Protein AF-X0RHL8-F1 (afdb_monomer_lite)

pLDDT: mean 77.89, std 16.49, range [46.44, 96.5]

Organism: NCBI:txid412755

Sequence (88 aa):
MATASVVVIFSVLAFLFTTFQTDAEAAQYQQQNTQEISRFRVQNLEAQIEELRYKIKFTKPPPDEAEWMREQIERLEKKIECIRAGEC

Radius of gyration: 26.36 Å; chains: 1; bounding box: 57×18×78 Å

Foldseek 3Di:
DCVVVVVVVVVVVVVVVVVVVVVVVVVVVVVVVLVVVLVVLLVVLVVLLVVLVCCCVPVVDDPVVNVVSVVSSVVSVVVNVCSVVVVD

Secondary structure (DSSP, 8-state):
--HHHHHHHHHHHHHHHHHHHHHHHHHHHHHHHHHHHHHHHHHHHHHHHHHHHHIIIII---HHHHHHHHHHHHHHHHHHHHHHHT--

Structure (mmCIF, N/CA/C/O backbone):
data_AF-X0RHL8-F1
#
_entry.id   AF-X0RHL8-F1
#
loop_
_atom_site.group_PDB
_atom_site.id
_atom_site.type_symbol
_atom_site.label_atom_id
_atom_site.label_alt_id
_atom_site.label_comp_id
_atom_site.label_asym_id
_atom_site.label_entity_id
_atom_site.label_seq_id
_atom_site.pdbx_PDB_ins_code
_atom_site.Cartn_x
_atom_site.Cartn_y
_atom_site.Cartn_z
_atom_site.occupancy
_atom_site.B_iso_or_equiv
_atom_site.auth_seq_id
_atom_site.auth_comp_id
_atom_site.auth_asym_id
_atom_site.auth_atom_id
_atom_site.pdbx_PDB_model_num
ATOM 1 N N . MET A 1 1 ? -40.406 -8.307 57.196 1.00 46.44 1 MET A N 1
ATOM 2 C CA . MET A 1 1 ? -40.252 -8.926 55.861 1.00 46.44 1 MET A CA 1
ATOM 3 C C . MET A 1 1 ? -40.065 -7.814 54.829 1.00 46.44 1 MET A C 1
ATOM 5 O O . MET A 1 1 ? -41.049 -7.285 54.348 1.00 46.44 1 MET A O 1
ATOM 9 N N . ALA A 1 2 ? -38.827 -7.375 54.577 1.00 50.09 2 ALA A N 1
ATOM 10 C CA . ALA A 1 2 ? -38.503 -6.348 53.563 1.00 50.09 2 ALA A CA 1
ATOM 11 C C . ALA A 1 2 ? -37.087 -6.520 52.965 1.00 50.09 2 ALA A C 1
ATOM 13 O O . ALA A 1 2 ? -36.666 -5.763 52.099 1.00 50.09 2 ALA A O 1
ATOM 14 N N . THR A 1 3 ? -36.340 -7.527 53.425 1.00 53.03 3 THR A N 1
ATOM 15 C CA . THR A 1 3 ? -34.940 -7.766 53.056 1.00 53.03 3 THR A CA 1
ATOM 16 C C . THR A 1 3 ? -34.791 -8.437 51.692 1.00 53.03 3 THR A C 1
ATOM 18 O O . THR A 1 3 ? -33.780 -8.236 51.030 1.00 53.03 3 THR A O 1
ATOM 21 N N . ALA A 1 4 ? -35.805 -9.176 51.231 1.00 53.12 4 ALA A N 1
ATOM 22 C CA . ALA A 1 4 ? -35.771 -9.852 49.934 1.00 53.12 4 ALA A CA 1
ATOM 23 C C . ALA A 1 4 ? -35.731 -8.863 48.752 1.00 53.12 4 ALA A C 1
ATOM 25 O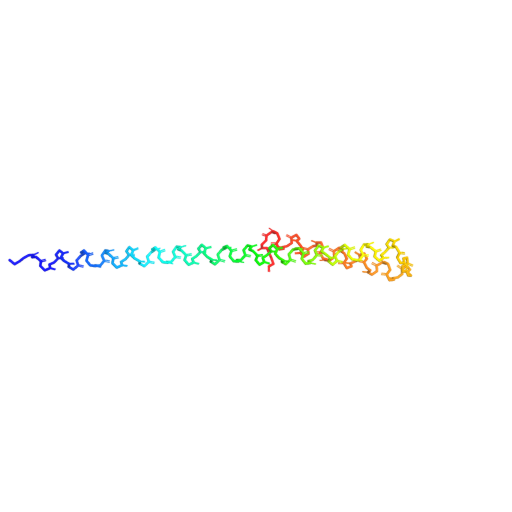 O . ALA A 1 4 ? -35.011 -9.089 47.786 1.00 53.12 4 ALA A O 1
ATOM 26 N N . SER A 1 5 ? -36.444 -7.735 48.848 1.00 56.53 5 SER A N 1
ATOM 27 C CA . SER A 1 5 ? -36.566 -6.771 47.746 1.00 56.53 5 SER A CA 1
ATOM 28 C C . SER A 1 5 ? -35.272 -5.997 47.471 1.00 56.53 5 SER A C 1
ATOM 30 O O . SER A 1 5 ? -34.980 -5.684 46.323 1.00 56.53 5 SER A O 1
ATOM 32 N N . VAL A 1 6 ? -34.468 -5.717 48.502 1.00 58.78 6 VAL A N 1
ATOM 33 C CA . VAL A 1 6 ? -33.200 -4.976 48.360 1.00 58.78 6 VAL A CA 1
ATOM 34 C C . VAL A 1 6 ? -32.122 -5.857 47.729 1.00 58.78 6 VAL A C 1
ATOM 36 O O . VAL A 1 6 ? -31.403 -5.407 46.842 1.00 58.78 6 VAL A O 1
ATOM 39 N N . VAL A 1 7 ? -32.050 -7.133 48.121 1.00 60.72 7 VAL A N 1
ATOM 40 C CA . VAL A 1 7 ? -31.063 -8.084 47.585 1.00 60.72 7 VAL A CA 1
ATOM 41 C C . VAL A 1 7 ? -31.249 -8.287 46.081 1.00 60.72 7 VAL A C 1
ATOM 43 O O . VAL A 1 7 ? -30.267 -8.239 45.349 1.00 60.72 7 VAL A O 1
ATOM 46 N N . VAL A 1 8 ? -32.497 -8.414 45.610 1.00 61.09 8 VAL A N 1
ATOM 47 C CA . VAL A 1 8 ? -32.804 -8.558 44.175 1.00 61.09 8 VAL A CA 1
ATOM 48 C C . VAL A 1 8 ? -32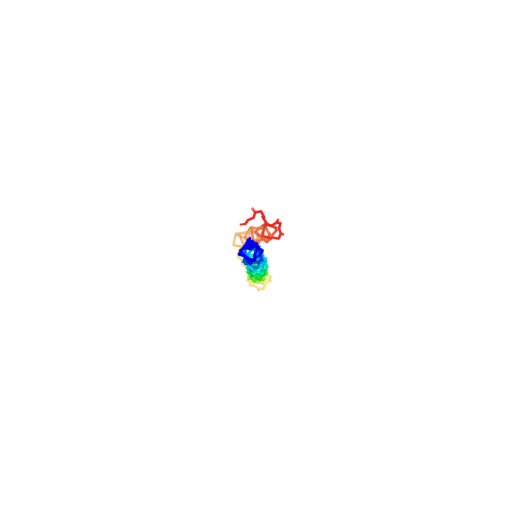.362 -7.321 43.384 1.00 61.09 8 VAL A C 1
ATOM 50 O O . VAL A 1 8 ? -31.719 -7.455 42.343 1.00 61.09 8 VAL A O 1
ATOM 53 N N . ILE A 1 9 ? -32.625 -6.117 43.902 1.00 61.94 9 ILE A N 1
ATOM 54 C CA . ILE A 1 9 ? -32.221 -4.855 43.259 1.00 61.94 9 ILE A CA 1
ATOM 55 C C . ILE A 1 9 ? -30.692 -4.746 43.167 1.00 61.94 9 ILE A C 1
ATOM 57 O O . ILE A 1 9 ? -30.166 -4.428 42.101 1.00 61.94 9 ILE A O 1
ATOM 61 N N . PHE A 1 10 ? -29.968 -5.065 44.246 1.00 61.31 10 PHE A N 1
ATOM 62 C CA . PHE A 1 10 ? -28.501 -5.046 44.241 1.00 61.31 10 PHE A CA 1
ATOM 63 C C . PHE A 1 10 ? -27.904 -6.081 43.280 1.00 61.31 10 PHE A C 1
ATOM 65 O O . PHE A 1 10 ? -26.936 -5.770 42.589 1.00 61.31 10 PHE A O 1
ATOM 72 N N . SER A 1 11 ? -28.491 -7.276 43.174 1.00 62.28 11 SER A N 1
ATOM 73 C CA . SER A 1 11 ? -28.026 -8.291 42.219 1.00 62.28 11 SER A CA 1
ATOM 74 C C . SER A 1 11 ? -28.260 -7.902 40.755 1.00 62.28 11 SER A C 1
ATOM 76 O O . SER A 1 11 ? -27.396 -8.156 39.921 1.00 62.28 11 SER A O 1
ATOM 78 N N . VAL A 1 12 ? -29.376 -7.235 40.435 1.00 61.59 12 VAL A N 1
ATOM 79 C CA . VAL A 1 12 ? -29.655 -6.756 39.068 1.00 61.59 12 VAL A CA 1
ATOM 80 C C . VAL A 1 12 ? -28.723 -5.603 38.689 1.00 61.59 12 VAL A C 1
ATOM 82 O O . VAL A 1 12 ? -28.188 -5.591 37.584 1.00 61.59 12 VAL A O 1
ATOM 85 N N . LEU A 1 13 ? -28.471 -4.666 39.609 1.00 60.94 13 LEU A N 1
ATOM 86 C CA . LEU A 1 13 ? -27.505 -3.585 39.396 1.00 60.94 13 LEU A CA 1
ATOM 87 C C . LEU A 1 13 ? -26.091 -4.133 39.175 1.00 60.94 13 LEU A C 1
ATOM 89 O O . LEU A 1 13 ? -25.433 -3.728 38.222 1.00 60.94 13 LEU A O 1
ATOM 93 N N . ALA A 1 14 ? -25.640 -5.080 40.001 1.00 61.84 14 ALA A N 1
ATOM 94 C CA . ALA A 1 14 ? -24.324 -5.697 39.846 1.00 61.84 14 ALA A CA 1
ATOM 95 C C . ALA A 1 14 ? -24.173 -6.416 38.494 1.00 61.84 14 ALA A C 1
ATOM 97 O O . ALA A 1 14 ? -23.161 -6.233 37.822 1.00 61.84 14 ALA A O 1
ATOM 98 N N . PHE A 1 15 ? -25.198 -7.161 38.063 1.00 59.41 15 PHE A N 1
ATOM 99 C CA . PHE A 1 15 ? -25.209 -7.828 36.759 1.00 59.41 15 PHE A CA 1
ATOM 100 C C . PHE A 1 15 ? -25.117 -6.824 35.598 1.00 59.41 15 PHE A C 1
ATOM 102 O O . PHE A 1 15 ? -24.278 -6.989 34.713 1.00 59.41 15 PHE A O 1
ATOM 109 N N . LEU A 1 16 ? -25.898 -5.737 35.647 1.00 57.41 16 LEU A N 1
ATOM 110 C CA . LEU A 1 16 ? -25.846 -4.662 34.651 1.00 57.41 16 LEU A CA 1
ATOM 111 C C . LEU A 1 16 ? -24.461 -3.998 34.592 1.00 57.41 16 LEU A C 1
ATOM 113 O O . LEU A 1 16 ? -23.922 -3.802 33.506 1.00 57.41 16 LEU A O 1
ATOM 117 N N . PHE A 1 17 ? -23.844 -3.692 35.739 1.00 57.03 17 PHE A N 1
ATOM 118 C CA . PHE A 1 17 ? -22.497 -3.107 35.777 1.00 57.03 17 PHE A CA 1
ATOM 119 C C . PHE A 1 17 ? -21.438 -4.030 35.159 1.00 57.03 17 PHE A C 1
ATOM 121 O O . PHE A 1 17 ? -20.578 -3.550 34.421 1.00 57.03 17 PHE A O 1
ATOM 128 N N . THR A 1 18 ? -21.518 -5.342 35.402 1.00 55.59 18 THR A N 1
ATOM 129 C CA . THR A 1 18 ? -20.567 -6.299 34.816 1.00 55.59 18 THR A CA 1
ATOM 130 C C . THR A 1 18 ? -20.722 -6.462 33.306 1.00 55.59 18 THR A C 1
ATOM 132 O O . THR A 1 18 ? -19.714 -6.606 32.615 1.00 55.59 18 THR A O 1
ATOM 135 N N . THR A 1 19 ? -21.947 -6.388 32.772 1.00 54.78 19 THR A N 1
ATOM 136 C CA . THR A 1 19 ? -22.183 -6.491 31.322 1.00 54.78 19 THR A CA 1
ATOM 137 C C . THR A 1 19 ? -21.724 -5.237 30.573 1.00 54.78 19 THR A C 1
ATOM 139 O O . THR A 1 19 ? -21.085 -5.348 29.535 1.00 54.78 19 THR A O 1
ATOM 142 N N . PHE A 1 20 ? -21.937 -4.035 31.126 1.00 52.94 20 PHE A N 1
ATOM 143 C CA . PHE A 1 20 ? -21.474 -2.798 30.475 1.00 52.94 20 PHE A CA 1
ATOM 144 C C . PHE A 1 20 ? -19.944 -2.676 30.423 1.00 52.94 20 PHE A C 1
ATOM 146 O O . PHE A 1 20 ? -19.407 -2.121 29.466 1.00 52.94 20 PHE A O 1
ATOM 153 N N . GLN A 1 21 ? -19.234 -3.185 31.435 1.00 51.75 21 GLN A N 1
ATOM 154 C CA . GLN A 1 21 ? -17.768 -3.181 31.441 1.00 51.75 21 GLN A CA 1
ATOM 155 C C . GLN A 1 21 ? -17.189 -4.106 30.364 1.00 51.75 21 GLN A C 1
ATOM 157 O O . GLN A 1 21 ? -16.244 -3.725 29.676 1.00 51.75 21 GLN A O 1
ATOM 162 N N . THR A 1 22 ? -17.789 -5.282 30.169 1.00 56.66 22 THR A N 1
ATOM 163 C CA . THR A 1 22 ? -17.331 -6.252 29.163 1.00 56.66 22 THR A CA 1
ATOM 164 C C . THR A 1 22 ? -17.638 -5.808 27.733 1.00 56.66 22 THR A C 1
ATOM 166 O O . THR A 1 22 ? -16.798 -6.000 26.856 1.00 56.66 22 THR A O 1
ATOM 169 N N . ASP A 1 23 ? -18.771 -5.143 27.493 1.00 58.38 23 ASP A N 1
ATOM 170 C CA . ASP A 1 23 ? -19.094 -4.581 26.174 1.00 58.38 23 ASP A CA 1
ATOM 171 C C . ASP A 1 23 ? -18.158 -3.420 25.788 1.00 58.38 23 ASP A C 1
ATOM 173 O O . ASP A 1 23 ? -17.751 -3.301 24.630 1.00 58.38 23 ASP A O 1
ATOM 177 N N . ALA A 1 24 ? -17.766 -2.578 26.754 1.00 61.16 24 ALA A N 1
ATOM 178 C CA . ALA A 1 24 ? -16.831 -1.476 26.520 1.00 61.16 24 ALA A CA 1
ATOM 179 C C . ALA A 1 24 ? -15.409 -1.972 26.214 1.00 61.16 24 ALA A C 1
ATOM 181 O O . ALA A 1 24 ? -14.767 -1.469 25.288 1.00 61.16 24 ALA A O 1
ATOM 182 N N . GLU A 1 25 ? -14.927 -2.978 26.949 1.00 60.88 25 GLU A N 1
ATOM 183 C CA . GLU A 1 25 ? -13.636 -3.612 26.669 1.00 60.88 25 GLU A CA 1
ATOM 184 C C . GLU A 1 25 ? -13.654 -4.325 25.314 1.00 60.88 25 GLU A C 1
ATOM 186 O O . GLU A 1 25 ? -12.756 -4.104 24.502 1.00 60.88 25 GLU A O 1
ATOM 191 N N . ALA A 1 26 ? -14.691 -5.111 25.008 1.00 60.75 26 ALA A N 1
ATOM 192 C CA . ALA A 1 26 ? -14.816 -5.784 23.715 1.00 60.75 26 ALA A CA 1
ATOM 193 C C . ALA A 1 26 ? -14.817 -4.786 22.543 1.00 60.75 26 ALA A C 1
ATOM 195 O O . ALA A 1 26 ? -14.116 -5.000 21.551 1.00 60.75 26 ALA A O 1
ATOM 196 N N . ALA A 1 27 ? -15.527 -3.661 22.679 1.00 60.53 27 ALA A N 1
ATOM 197 C CA . ALA A 1 27 ? -15.528 -2.594 21.683 1.00 60.53 27 ALA A CA 1
ATOM 198 C C . ALA A 1 27 ? -14.139 -1.950 21.512 1.00 60.53 27 ALA A C 1
ATOM 200 O O . ALA A 1 27 ? -13.702 -1.729 20.381 1.00 60.53 27 ALA A O 1
ATOM 201 N N . GLN A 1 28 ? -13.411 -1.698 22.607 1.00 61.81 28 GLN A N 1
ATOM 202 C CA . GLN A 1 28 ? -12.041 -1.171 22.554 1.00 61.81 28 GLN A CA 1
ATOM 203 C C . GLN A 1 28 ? -11.066 -2.152 21.896 1.00 61.81 28 GLN A C 1
ATOM 205 O O . GLN A 1 28 ? -10.289 -1.748 21.029 1.00 61.81 28 GLN A O 1
ATOM 210 N N . TYR A 1 29 ? -11.130 -3.440 22.244 1.00 61.28 29 TYR A N 1
ATOM 211 C CA . TYR A 1 29 ? -10.312 -4.484 21.621 1.00 61.28 29 TYR A CA 1
ATOM 212 C C . TYR A 1 29 ? -10.581 -4.603 20.120 1.00 61.28 29 TYR A C 1
ATOM 214 O O . TYR A 1 29 ? -9.654 -4.744 19.318 1.00 61.28 29 TYR A O 1
ATOM 222 N N . GLN A 1 30 ? -11.847 -4.519 19.715 1.00 59.66 30 GLN A N 1
ATOM 223 C CA . GLN A 1 30 ? -12.229 -4.572 18.310 1.00 59.66 30 GLN A CA 1
ATOM 224 C C . GLN A 1 30 ? -11.746 -3.325 17.554 1.00 59.66 30 GLN A C 1
ATOM 226 O O . GLN A 1 30 ? -11.256 -3.433 16.427 1.00 59.66 30 GLN A O 1
ATOM 231 N N . GLN A 1 31 ? -11.800 -2.150 18.185 1.00 62.91 31 GLN A N 1
ATOM 232 C CA . GLN A 1 31 ? -11.326 -0.895 17.607 1.00 62.91 31 GLN A CA 1
ATOM 233 C C . GLN A 1 31 ? -9.799 -0.873 17.440 1.00 62.91 31 GLN A C 1
ATOM 235 O O . GLN A 1 31 ? -9.311 -0.493 16.376 1.00 62.91 31 GLN A O 1
ATOM 240 N N . GLN A 1 32 ? -9.047 -1.336 18.443 1.00 63.66 32 GLN A N 1
ATOM 241 C CA . GLN A 1 32 ? -7.586 -1.443 18.372 1.00 63.66 32 GLN A CA 1
ATOM 242 C C . GLN A 1 32 ? -7.144 -2.415 17.275 1.00 63.66 32 GLN A C 1
ATOM 244 O O . GLN A 1 32 ? -6.347 -2.041 16.418 1.00 63.66 32 GLN A O 1
ATOM 249 N N . ASN A 1 33 ? -7.728 -3.617 17.218 1.00 62.84 33 ASN A N 1
ATOM 250 C CA . ASN A 1 33 ? -7.425 -4.576 16.152 1.00 62.84 33 ASN A CA 1
ATOM 251 C C . ASN A 1 33 ? -7.747 -4.016 14.761 1.00 62.84 33 ASN A C 1
ATOM 253 O O . ASN A 1 33 ? -6.973 -4.192 13.824 1.00 62.84 33 ASN A O 1
ATOM 257 N N . THR A 1 34 ? -8.861 -3.295 14.616 1.00 67.62 34 THR A N 1
ATOM 258 C CA . THR A 1 34 ? -9.237 -2.671 13.338 1.00 67.62 34 THR A CA 1
ATOM 259 C C . THR A 1 34 ? -8.218 -1.608 12.907 1.00 67.62 34 THR A C 1
ATOM 261 O O . THR A 1 34 ? -7.876 -1.525 11.726 1.00 67.62 34 THR A O 1
ATOM 264 N N . GLN A 1 35 ? -7.675 -0.835 13.854 1.00 72.25 35 GLN A N 1
ATOM 265 C CA . GLN A 1 35 ? -6.620 0.149 13.586 1.00 72.25 35 GLN A CA 1
ATOM 266 C C . GLN A 1 35 ? -5.269 -0.496 13.255 1.00 72.25 35 GLN A C 1
ATOM 268 O O . GLN A 1 35 ? -4.543 -0.011 12.388 1.00 72.25 35 GLN A O 1
ATOM 273 N N . GLU A 1 36 ? -4.911 -1.592 13.921 1.00 74.38 36 GLU A N 1
ATOM 274 C CA . GLU A 1 36 ? -3.677 -2.311 13.606 1.00 74.38 36 GLU A CA 1
ATOM 275 C C . GLU A 1 36 ? -3.754 -2.972 12.228 1.00 74.38 36 GLU A C 1
ATOM 277 O O . GLU A 1 36 ? -2.829 -2.835 11.426 1.00 74.38 36 GLU A O 1
ATOM 282 N N . ILE A 1 37 ? -4.884 -3.602 11.897 1.00 75.56 37 ILE A N 1
ATOM 283 C CA . ILE A 1 37 ? -5.122 -4.206 10.580 1.00 75.56 37 ILE A CA 1
ATOM 284 C C . ILE A 1 37 ? -5.046 -3.148 9.473 1.00 75.56 37 ILE A C 1
ATO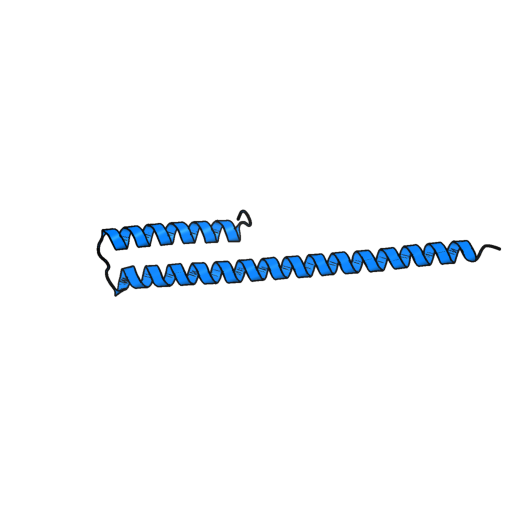M 286 O O . ILE A 1 37 ? -4.406 -3.384 8.443 1.00 75.56 37 ILE A O 1
ATOM 290 N N . SER A 1 38 ? -5.654 -1.972 9.667 1.00 79.00 38 SER A N 1
ATOM 291 C CA . SER A 1 38 ? -5.585 -0.892 8.678 1.00 79.00 38 SER A CA 1
ATOM 292 C C . SER A 1 38 ? -4.157 -0.363 8.516 1.00 79.00 38 SER A C 1
ATOM 294 O O . SER A 1 38 ? -3.704 -0.178 7.384 1.00 79.00 38 SER A O 1
ATOM 296 N N . ARG A 1 39 ? -3.394 -0.227 9.611 1.00 84.38 39 ARG A N 1
ATOM 297 C CA . ARG A 1 39 ? -1.971 0.144 9.575 1.00 84.38 39 ARG A CA 1
ATOM 298 C C . ARG A 1 39 ? -1.132 -0.871 8.794 1.00 84.38 39 ARG A C 1
ATOM 300 O O . ARG A 1 39 ? -0.386 -0.462 7.905 1.00 84.38 39 ARG A O 1
ATOM 307 N N . PHE A 1 40 ? -1.25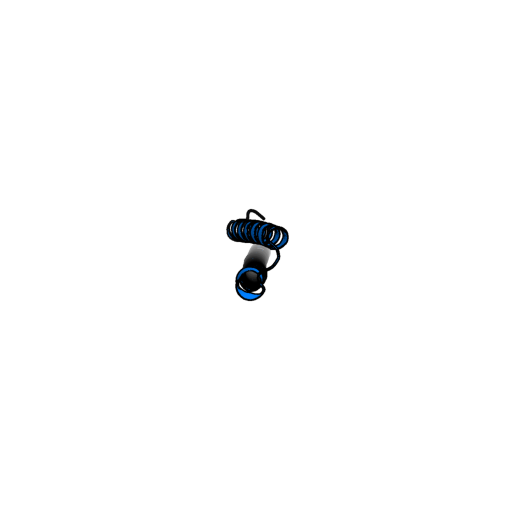5 -2.168 9.081 1.00 86.06 40 PHE A N 1
ATOM 308 C CA . PHE A 1 40 ? -0.515 -3.211 8.356 1.00 86.06 40 PHE A CA 1
ATOM 309 C C . PHE A 1 40 ? -0.862 -3.228 6.866 1.00 86.06 40 PHE A C 1
ATOM 311 O O . PHE A 1 40 ? 0.014 -3.394 6.015 1.00 86.06 40 PHE A O 1
ATOM 318 N N . ARG A 1 41 ? -2.138 -3.010 6.533 1.00 86.06 41 ARG A N 1
ATOM 319 C CA . ARG A 1 41 ? -2.594 -2.940 5.144 1.00 86.06 41 ARG A CA 1
ATOM 320 C C . ARG A 1 41 ? -1.990 -1.743 4.411 1.00 86.06 41 ARG A C 1
ATOM 322 O O . ARG A 1 41 ? -1.534 -1.911 3.285 1.00 86.06 41 ARG A O 1
ATOM 329 N N . VAL A 1 42 ? -1.934 -0.571 5.047 1.00 89.94 42 VAL A N 1
ATOM 330 C CA . VAL A 1 42 ? -1.274 0.619 4.484 1.00 89.94 42 VAL A CA 1
ATOM 331 C C . VAL A 1 42 ? 0.216 0.367 4.261 1.00 89.94 42 VAL A C 1
ATOM 333 O O . VAL A 1 42 ? 0.693 0.604 3.159 1.00 89.94 42 VAL A O 1
ATOM 336 N N . GLN A 1 43 ? 0.927 -0.190 5.245 1.00 90.94 43 GLN A N 1
ATOM 337 C CA . GLN A 1 43 ? 2.359 -0.495 5.113 1.00 90.94 43 GLN A CA 1
ATOM 338 C C . GLN A 1 43 ? 2.653 -1.452 3.950 1.00 90.94 43 GLN A C 1
ATOM 340 O O . GLN A 1 43 ? 3.617 -1.264 3.213 1.00 90.94 43 GLN A O 1
ATOM 345 N N . ASN A 1 44 ? 1.807 -2.466 3.751 1.00 92.94 44 ASN A N 1
ATOM 346 C CA . ASN A 1 44 ? 1.951 -3.390 2.628 1.00 92.94 44 ASN A CA 1
ATOM 347 C C . ASN A 1 44 ? 1.764 -2.674 1.277 1.00 92.94 44 ASN A C 1
ATOM 349 O O . ASN A 1 44 ? 2.554 -2.867 0.355 1.00 92.94 44 ASN A O 1
ATOM 353 N N . LEU A 1 45 ? 0.753 -1.807 1.171 1.00 92.75 45 LEU A N 1
ATOM 354 C CA . LEU A 1 45 ? 0.522 -1.016 -0.040 1.00 92.75 45 LEU A CA 1
ATOM 355 C C . LEU A 1 45 ? 1.677 -0.038 -0.311 1.00 92.75 45 LEU A C 1
ATOM 357 O O . LEU A 1 45 ? 2.089 0.106 -1.461 1.00 92.75 45 LEU A O 1
ATOM 361 N N . GLU A 1 46 ? 2.237 0.589 0.727 1.00 94.75 46 GLU A N 1
ATOM 362 C CA . GLU A 1 46 ? 3.412 1.465 0.614 1.00 94.75 46 GLU A CA 1
ATOM 363 C C . GLU A 1 46 ? 4.642 0.701 0.107 1.00 94.75 46 GLU A C 1
ATOM 365 O O . GLU A 1 46 ? 5.324 1.180 -0.800 1.00 94.75 46 GLU A O 1
ATOM 370 N N . ALA A 1 47 ? 4.877 -0.518 0.602 1.00 94.44 47 ALA A N 1
ATOM 371 C CA . ALA A 1 47 ? 5.963 -1.372 0.121 1.00 94.44 47 ALA A CA 1
ATOM 372 C C . ALA A 1 47 ? 5.801 -1.746 -1.365 1.00 94.44 47 ALA A C 1
ATOM 374 O O . ALA A 1 47 ? 6.771 -1.707 -2.122 1.00 94.44 47 ALA A O 1
ATOM 375 N N . GLN A 1 48 ? 4.575 -2.047 -1.815 1.00 94.19 48 GLN A N 1
ATOM 376 C CA . GLN A 1 48 ? 4.298 -2.312 -3.235 1.00 94.19 48 GLN A CA 1
ATOM 377 C C . GLN A 1 48 ? 4.568 -1.081 -4.113 1.00 94.19 48 GLN A C 1
ATOM 379 O O . GLN A 1 48 ? 5.139 -1.203 -5.199 1.00 94.19 48 GLN A O 1
ATOM 384 N N . ILE A 1 49 ? 4.191 0.114 -3.646 1.00 95.62 49 ILE A N 1
ATOM 385 C CA . ILE A 1 49 ? 4.490 1.373 -4.344 1.00 95.62 49 ILE A CA 1
ATOM 386 C C . ILE A 1 49 ? 6.002 1.579 -4.451 1.00 95.62 49 ILE A C 1
ATOM 388 O O . ILE A 1 49 ? 6.500 1.951 -5.515 1.00 95.62 49 ILE A O 1
ATOM 392 N N . GLU A 1 50 ? 6.741 1.343 -3.369 1.00 96.38 50 GLU A N 1
ATOM 393 C CA . GLU A 1 50 ? 8.193 1.495 -3.356 1.00 96.38 50 GLU A CA 1
ATOM 394 C C . GLU A 1 50 ? 8.877 0.525 -4.327 1.00 96.38 50 GLU A C 1
ATOM 396 O O . GLU A 1 50 ? 9.748 0.941 -5.094 1.00 96.38 50 GLU A O 1
ATOM 401 N N . GLU A 1 51 ? 8.422 -0.728 -4.390 1.00 94.69 51 GLU A N 1
ATOM 402 C CA . GLU A 1 51 ? 8.917 -1.714 -5.354 1.00 94.69 51 GLU A CA 1
ATOM 403 C C . GLU A 1 51 ? 8.672 -1.271 -6.807 1.00 94.69 51 GLU A C 1
ATOM 405 O O . GLU A 1 51 ? 9.577 -1.335 -7.646 1.00 94.69 51 GLU A O 1
ATOM 410 N N . LEU A 1 52 ? 7.472 -0.770 -7.118 1.00 93.88 52 LEU A N 1
ATOM 411 C CA . LEU A 1 52 ? 7.146 -0.262 -8.455 1.00 93.88 52 LEU A CA 1
ATOM 412 C C . LEU A 1 52 ? 8.005 0.958 -8.817 1.00 93.88 52 LEU A C 1
ATOM 414 O O . LEU A 1 52 ? 8.567 1.021 -9.912 1.00 93.88 52 LEU A O 1
ATOM 418 N N . ARG A 1 53 ? 8.177 1.906 -7.887 1.00 94.62 53 ARG A N 1
ATOM 419 C CA . ARG A 1 53 ? 9.045 3.081 -8.080 1.00 94.62 53 ARG A CA 1
ATOM 420 C C . ARG A 1 53 ? 10.502 2.673 -8.292 1.00 94.62 53 ARG A C 1
ATOM 422 O O . ARG A 1 53 ? 11.181 3.252 -9.143 1.00 94.62 53 ARG A O 1
ATOM 429 N N . TYR A 1 54 ? 10.974 1.669 -7.555 1.00 94.69 54 TYR A N 1
ATOM 430 C CA . TYR A 1 54 ? 12.308 1.107 -7.724 1.00 94.69 54 TYR A CA 1
ATOM 431 C C . TYR A 1 54 ? 12.483 0.515 -9.128 1.00 94.69 54 TYR A C 1
ATOM 433 O O . TYR A 1 54 ? 13.435 0.877 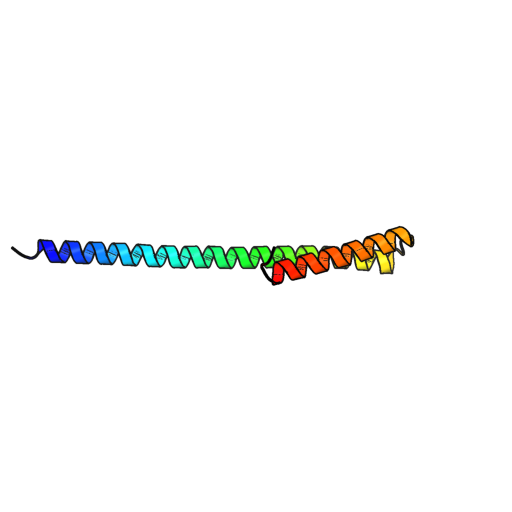-9.821 1.00 94.69 54 TYR A O 1
ATOM 441 N N . LYS A 1 55 ? 11.544 -0.321 -9.591 1.00 93.06 55 LYS A N 1
ATOM 442 C CA . LYS A 1 55 ? 11.578 -0.900 -10.946 1.00 93.06 55 LYS A CA 1
ATOM 443 C C . LYS A 1 55 ? 11.624 0.194 -12.015 1.00 93.06 55 LYS A C 1
ATOM 445 O O . LYS A 1 55 ? 12.562 0.241 -12.808 1.00 93.06 55 LYS A O 1
ATOM 450 N N . ILE A 1 56 ? 10.713 1.168 -11.967 1.00 93.12 56 ILE A N 1
ATOM 451 C CA . ILE A 1 56 ? 10.709 2.291 -12.921 1.00 93.12 56 ILE A CA 1
ATOM 452 C C . ILE A 1 56 ? 12.075 2.998 -12.967 1.00 93.12 56 ILE A C 1
ATOM 454 O O . ILE A 1 56 ? 12.587 3.297 -14.048 1.00 93.12 56 ILE A O 1
ATOM 458 N N . LYS A 1 57 ? 12.682 3.262 -11.803 1.00 93.12 57 LYS A N 1
ATOM 459 C CA . LYS A 1 57 ? 13.929 4.031 -11.703 1.00 93.12 57 LYS A CA 1
ATOM 460 C C . LYS A 1 57 ? 15.167 3.240 -12.129 1.00 93.12 57 LYS A C 1
ATOM 462 O O . LYS A 1 57 ? 16.038 3.798 -12.798 1.00 93.12 57 LYS A O 1
ATOM 467 N N . PHE A 1 58 ? 15.273 1.982 -11.710 1.00 94.06 58 PHE A N 1
ATOM 468 C CA . PHE A 1 58 ? 16.516 1.213 -11.801 1.00 94.06 58 PHE A CA 1
ATOM 469 C C . PHE A 1 58 ? 16.504 0.155 -12.901 1.00 94.06 58 PHE A C 1
ATOM 471 O O . PHE A 1 58 ? 17.547 -0.057 -13.516 1.00 94.06 58 PHE A O 1
ATOM 478 N N . THR A 1 59 ? 15.359 -0.468 -13.199 1.00 90.31 59 THR A N 1
ATOM 479 C CA . THR A 1 59 ? 15.267 -1.457 -14.288 1.00 90.31 59 THR A CA 1
ATOM 480 C C . THR A 1 59 ? 14.895 -0.835 -15.628 1.00 90.31 59 THR A C 1
ATOM 482 O O . THR A 1 59 ? 15.075 -1.494 -16.646 1.00 90.31 59 THR A O 1
ATOM 485 N N . LYS A 1 60 ? 14.450 0.434 -15.648 1.00 88.31 60 LYS A N 1
ATOM 486 C CA . LYS A 1 60 ? 14.080 1.189 -16.863 1.00 88.31 60 LYS A CA 1
ATOM 487 C C . LYS A 1 60 ? 13.208 0.351 -17.815 1.00 88.31 60 LYS A C 1
ATOM 489 O O . LYS A 1 60 ? 13.632 0.078 -18.941 1.00 88.31 60 LYS A O 1
ATOM 494 N N . PRO A 1 61 ? 12.026 -0.092 -17.353 1.00 90.81 61 PRO A N 1
ATOM 495 C CA . PRO A 1 61 ? 11.130 -0.889 -18.175 1.00 90.81 61 PRO A CA 1
ATOM 496 C C . PRO A 1 61 ? 10.714 -0.122 -19.447 1.00 90.81 61 PRO A C 1
ATOM 498 O O . PRO A 1 61 ? 10.833 1.111 -19.490 1.00 90.81 61 PRO A O 1
ATOM 501 N N . PRO A 1 62 ? 10.234 -0.833 -20.481 1.00 95.00 62 PRO A N 1
ATOM 502 C CA . PRO A 1 62 ? 9.637 -0.236 -21.671 1.00 95.00 62 PRO A CA 1
ATOM 503 C C . PRO A 1 62 ? 8.599 0.855 -21.337 1.00 95.00 62 PRO A C 1
ATOM 505 O O . PRO A 1 62 ? 7.985 0.801 -20.270 1.00 95.00 62 PRO A O 1
ATOM 508 N N . PRO A 1 63 ? 8.398 1.870 -22.201 1.00 92.88 63 PRO A N 1
ATOM 509 C CA . PRO A 1 63 ? 7.532 3.012 -21.893 1.00 92.88 63 PRO A CA 1
ATOM 510 C C . PRO A 1 63 ? 6.094 2.641 -21.505 1.00 92.88 63 PRO A C 1
ATOM 512 O O . PRO A 1 63 ? 5.550 3.233 -20.579 1.00 92.88 63 PRO A O 1
ATOM 515 N N . ASP A 1 64 ? 5.518 1.650 -22.179 1.00 94.19 64 ASP A N 1
ATOM 516 C CA . ASP A 1 64 ? 4.194 1.078 -21.922 1.00 94.19 64 ASP A CA 1
ATOM 517 C C . ASP A 1 64 ? 4.117 0.397 -20.550 1.00 94.19 64 ASP A C 1
ATOM 519 O O . ASP A 1 64 ? 3.190 0.633 -19.775 1.00 94.19 64 ASP A O 1
ATOM 523 N N . GLU A 1 65 ? 5.130 -0.395 -20.201 1.00 92.12 65 GLU A N 1
ATOM 524 C CA . GLU A 1 65 ? 5.212 -1.032 -18.887 1.00 92.12 65 GLU A CA 1
ATOM 525 C C . GLU A 1 65 ? 5.456 0.010 -17.780 1.00 92.12 65 GLU A C 1
ATOM 527 O O . GLU A 1 65 ? 4.848 -0.055 -16.712 1.00 92.12 65 GLU A O 1
ATOM 532 N N . ALA A 1 66 ? 6.283 1.027 -18.036 1.00 91.44 66 ALA A N 1
ATOM 533 C CA . ALA A 1 66 ? 6.517 2.131 -17.111 1.00 91.44 66 ALA A CA 1
ATOM 534 C C . ALA A 1 66 ? 5.245 2.960 -16.863 1.00 91.44 66 ALA A C 1
ATOM 536 O O . ALA A 1 66 ? 5.002 3.378 -15.730 1.00 91.44 66 ALA A O 1
ATOM 537 N N . GLU A 1 67 ? 4.446 3.210 -17.901 1.00 94.94 67 GLU A N 1
ATOM 538 C CA . GLU A 1 67 ? 3.155 3.894 -17.801 1.00 94.94 67 GLU A CA 1
ATOM 539 C C . GLU A 1 67 ? 2.158 3.063 -16.992 1.00 94.94 67 GLU A C 1
ATOM 541 O O . GLU A 1 67 ? 1.615 3.558 -16.003 1.00 94.94 67 GLU A O 1
ATOM 546 N N . TRP A 1 68 ? 2.030 1.770 -17.303 1.00 95.94 68 TRP A N 1
ATOM 547 C CA . TRP A 1 68 ? 1.213 0.847 -16.519 1.00 95.94 68 TRP A CA 1
ATOM 548 C C . TRP A 1 68 ? 1.626 0.825 -15.039 1.00 95.94 68 TRP A C 1
ATOM 550 O O . TRP A 1 68 ? 0.770 0.910 -14.158 1.00 95.94 68 TRP A O 1
ATOM 560 N N . MET A 1 69 ? 2.930 0.774 -14.736 1.00 94.00 69 MET A N 1
ATOM 561 C CA . MET A 1 69 ? 3.422 0.809 -13.353 1.00 94.00 69 MET A CA 1
ATOM 562 C C . MET A 1 69 ? 3.069 2.128 -12.645 1.00 94.00 69 MET A C 1
ATOM 564 O O . MET A 1 69 ? 2.731 2.101 -11.461 1.00 94.00 69 MET A O 1
ATOM 568 N N . ARG A 1 70 ? 3.102 3.276 -13.340 1.00 94.81 70 ARG A N 1
ATOM 569 C CA . ARG A 1 70 ? 2.670 4.569 -12.772 1.00 94.81 70 ARG A CA 1
ATOM 570 C C . ARG A 1 70 ? 1.176 4.580 -12.459 1.00 94.81 70 ARG A C 1
ATOM 572 O O . ARG A 1 70 ? 0.801 5.023 -11.378 1.00 94.81 70 ARG A O 1
ATOM 579 N N . GLU A 1 71 ? 0.339 4.036 -13.339 1.00 96.50 71 GLU A N 1
ATOM 580 C CA . GLU A 1 71 ? -1.095 3.894 -13.061 1.00 96.50 71 GLU A CA 1
ATOM 581 C C . GLU A 1 71 ? -1.374 2.961 -11.874 1.00 96.50 71 GLU A C 1
ATOM 583 O O . GLU A 1 71 ? -2.335 3.168 -11.127 1.00 96.50 71 GLU A O 1
ATOM 588 N N . GLN A 1 72 ? -0.575 1.899 -11.700 1.00 94.56 72 GLN A N 1
ATOM 589 C CA . GLN A 1 72 ? -0.695 1.035 -10.522 1.00 94.56 72 GLN A CA 1
ATOM 590 C C . GLN A 1 72 ? -0.319 1.787 -9.247 1.00 94.56 72 GLN A C 1
ATOM 592 O O . GLN A 1 72 ? -1.033 1.665 -8.254 1.00 94.56 72 GLN A O 1
ATOM 597 N N . ILE A 1 73 ? 0.750 2.590 -9.274 1.00 95.56 73 ILE A N 1
ATOM 598 C CA . ILE A 1 73 ? 1.137 3.435 -8.138 1.00 95.56 73 ILE A CA 1
ATOM 599 C C . ILE A 1 73 ? -0.020 4.365 -7.753 1.00 95.56 73 ILE A C 1
ATOM 601 O O . ILE A 1 73 ? -0.430 4.352 -6.597 1.00 95.56 73 ILE A O 1
ATOM 605 N N . GLU A 1 74 ? -0.617 5.080 -8.711 1.00 96.38 74 GLU A N 1
ATOM 606 C CA . GLU A 1 74 ? -1.745 5.985 -8.436 1.00 96.38 74 GLU A CA 1
ATOM 607 C C . GLU A 1 74 ? -2.957 5.235 -7.847 1.00 96.38 74 GLU A C 1
ATOM 609 O O . GLU A 1 74 ? -3.608 5.695 -6.906 1.00 96.38 74 GLU A O 1
ATOM 614 N N . ARG A 1 75 ? -3.256 4.031 -8.356 1.00 94.88 75 ARG A N 1
ATOM 615 C CA . ARG A 1 75 ? -4.320 3.176 -7.804 1.00 94.88 75 ARG A CA 1
ATOM 616 C C . ARG A 1 75 ? -4.038 2.734 -6.370 1.00 94.88 75 ARG A C 1
ATOM 618 O O . ARG A 1 75 ? -4.970 2.660 -5.568 1.00 94.88 75 ARG A O 1
ATOM 625 N N . LEU A 1 76 ? -2.792 2.396 -6.048 1.00 94.56 76 LEU A N 1
ATOM 626 C CA . LEU A 1 76 ? -2.389 2.001 -4.698 1.00 94.56 76 LEU A CA 1
ATOM 627 C C . LEU A 1 76 ? -2.425 3.198 -3.738 1.00 94.56 76 LEU A C 1
ATOM 629 O O . LEU A 1 76 ? -2.909 3.047 -2.618 1.00 94.56 76 LEU A O 1
ATOM 633 N N . GLU A 1 77 ? -2.011 4.384 -4.186 1.00 95.00 77 GLU A N 1
ATOM 634 C CA . GLU A 1 77 ? -2.090 5.632 -3.414 1.00 95.00 77 GLU A CA 1
ATOM 635 C C . GLU A 1 77 ? -3.545 5.974 -3.059 1.00 95.00 77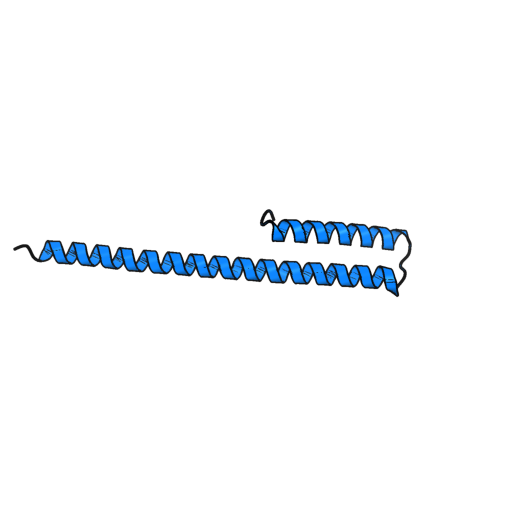 GLU A C 1
ATOM 637 O O . GLU A 1 77 ? -3.856 6.154 -1.881 1.00 95.00 77 GLU A O 1
ATOM 642 N N . LYS A 1 78 ? -4.472 5.910 -4.026 1.00 94.44 78 LYS A N 1
ATOM 643 C CA . LYS A 1 78 ? -5.916 6.095 -3.766 1.00 94.44 78 LYS A CA 1
ATOM 644 C C . LYS A 1 78 ? -6.479 5.070 -2.779 1.00 94.44 78 LYS A C 1
ATOM 646 O O . LYS A 1 78 ? -7.312 5.401 -1.938 1.00 94.44 78 LYS A O 1
ATOM 651 N N . LYS A 1 79 ? -6.027 3.811 -2.846 1.00 91.19 79 LYS A N 1
ATOM 652 C CA . LYS A 1 79 ? -6.423 2.780 -1.868 1.00 91.19 79 LYS A CA 1
ATOM 653 C C . LYS A 1 79 ? -5.923 3.108 -0.462 1.00 91.19 79 LYS A C 1
ATOM 655 O O . LYS A 1 79 ? -6.661 2.892 0.494 1.00 91.19 79 LYS A O 1
ATOM 660 N N . ILE A 1 80 ? -4.699 3.618 -0.329 1.00 91.69 80 ILE A N 1
ATOM 661 C CA . ILE A 1 80 ? -4.154 4.053 0.963 1.00 91.69 80 ILE A CA 1
ATOM 662 C C . ILE A 1 80 ? -4.973 5.218 1.520 1.00 91.69 80 ILE A C 1
ATOM 664 O O . ILE A 1 80 ? -5.332 5.183 2.695 1.00 91.69 80 ILE A O 1
ATOM 668 N N . GLU A 1 81 ? -5.294 6.219 0.698 1.00 91.81 81 GLU A N 1
ATOM 669 C CA . GLU A 1 81 ? -6.129 7.355 1.108 1.00 91.81 81 GLU A CA 1
ATOM 670 C C . GLU A 1 81 ? -7.497 6.894 1.611 1.00 91.81 81 GLU A C 1
ATOM 672 O O . GLU A 1 81 ? -7.904 7.270 2.707 1.00 91.81 81 GLU A O 1
ATOM 677 N N . CYS A 1 82 ? -8.149 5.997 0.876 1.00 90.31 82 CYS A N 1
ATOM 678 C CA . CYS A 1 82 ? -9.449 5.457 1.254 1.00 90.31 82 CYS A CA 1
ATOM 679 C C . CYS A 1 82 ? -9.409 4.655 2.571 1.00 90.31 82 CYS A C 1
ATOM 681 O O . CYS A 1 82 ? -10.276 4.822 3.429 1.00 90.31 82 CYS A O 1
ATOM 683 N N . ILE A 1 83 ? -8.363 3.844 2.793 1.00 85.94 83 ILE A N 1
ATOM 684 C CA . ILE A 1 83 ? -8.163 3.125 4.066 1.00 85.94 83 ILE A CA 1
ATOM 685 C C . ILE A 1 83 ? -7.896 4.104 5.219 1.00 85.94 83 ILE A C 1
ATOM 687 O O . ILE A 1 83 ? -8.398 3.902 6.322 1.00 85.94 83 ILE A O 1
ATOM 691 N N . ARG A 1 84 ? -7.117 5.170 4.986 1.00 83.50 84 ARG A N 1
ATOM 692 C CA . ARG A 1 84 ? -6.838 6.206 5.998 1.00 83.50 84 ARG A CA 1
ATOM 693 C C . ARG A 1 84 ? -8.077 7.036 6.338 1.00 83.50 84 ARG A C 1
ATOM 695 O O . ARG A 1 84 ? -8.211 7.446 7.486 1.00 83.50 84 ARG A O 1
ATOM 702 N N . ALA A 1 85 ? -8.960 7.258 5.366 1.00 83.56 85 ALA A N 1
ATOM 703 C CA . ALA A 1 85 ? -10.246 7.925 5.556 1.00 83.56 85 ALA A CA 1
ATOM 704 C C . ALA A 1 85 ? -11.294 7.022 6.237 1.00 83.56 85 ALA A C 1
ATOM 706 O O . ALA A 1 85 ? -12.267 7.528 6.788 1.00 83.56 85 ALA A O 1
ATOM 707 N N . GLY A 1 86 ? -11.091 5.698 6.235 1.00 77.06 86 GLY A N 1
ATOM 708 C CA . GLY A 1 86 ? -12.075 4.729 6.730 1.00 77.06 86 GLY A CA 1
ATOM 709 C C . GLY A 1 86 ? -13.287 4.571 5.805 1.00 77.06 86 GLY A C 1
ATOM 710 O O . GLY A 1 86 ? -14.346 4.138 6.249 1.00 77.06 86 GLY A O 1
ATOM 711 N N . GLU A 1 87 ? -13.140 4.950 4.533 1.00 72.75 87 GLU A N 1
ATOM 712 C CA . GLU A 1 87 ? -14.189 4.919 3.500 1.00 72.75 87 GLU A CA 1
ATOM 713 C C . GLU A 1 87 ? -14.097 3.658 2.612 1.00 72.75 87 GLU A C 1
ATOM 715 O O . GLU A 1 87 ? -14.883 3.475 1.680 1.00 72.75 87 GLU A O 1
ATOM 720 N N . CYS A 1 88 ? -13.137 2.785 2.936 1.00 62.62 88 CYS A N 1
ATOM 721 C CA . CYS A 1 88 ? -12.870 1.460 2.383 1.00 62.62 88 CYS A CA 1
ATOM 722 C C . CYS A 1 88 ? -12.911 0.409 3.509 1.00 62.62 88 CYS A C 1
ATOM 724 O O . CYS A 1 88 ? -13.111 -0.773 3.164 1.00 62.62 88 CYS A O 1
#